Protein AF-A0A7X9IQW9-F1 (afdb_monomer)

Foldseek 3Di:
DVVVVVVVVVVVVPPPPPPPPDDPDPDPDDDPDDDDDPDPPPPPPPPPPPPPDDPVNVLVVLVVVLVVLVVVLVVLVVCCVVPVPPHDPVVNVVSVVVSVVSVVVNVVVVVVVVVVVVVVVVVD

Nearest PDB structures (foldseek):
  5mto-assembly1_A  TM=5.151E-01  e=2.594E+00  Homo sapiens
  8cok-assembly1_A  TM=5.343E-01  e=5.366E+00  Homo sapiens
  6w1s-assembly1_D  TM=4.742E-01  e=5.366E+00  Mus musculus

Solvent-accessible surface area (backbone atoms only — not comparable to full-atom values): 7722 Å² total; per-residue (Å²): 126,74,71,64,59,62,55,54,64,61,55,69,77,65,71,79,77,80,72,88,82,80,81,84,77,79,72,82,94,68,85,87,79,78,82,82,66,96,45,86,78,58,65,96,67,70,76,76,58,89,73,68,79,50,70,66,55,55,50,53,50,49,52,52,50,32,51,51,32,42,53,51,20,51,52,42,47,48,45,42,72,77,40,60,92,83,47,60,69,65,58,31,50,50,33,43,49,53,22,52,51,41,46,52,52,52,50,53,52,51,50,50,52,53,51,51,52,53,50,65,66,66,76,109

Radius of gyration: 33.04 Å; Cα contacts (8 Å, |Δi|>4): 34; chains: 1; bounding box: 71×55×78 Å

Mean predicted aligned error: 17.63 Å

Sequence (124 aa):
MQSFFNSISNVVSNVNVSRVTNLKTVTPTGYNVQMKSTSSKHFNYVEKSTDSPNFLNYLTNSINGTNNALVNAEFLQQQLIEDPDNTNIDEVTIAAKEAEIALNLTKSVINKLITGYKELINIR

Secondary structure (DSSP, 8-state):
-HHHHHHHHHHHTT-------------------PPPPSSTTSS------S----HHHHHHHHHHHHHHHHHHHHHHHHHHHH-TTSS-HHHHHHHHHHHHHHHHHHHHHHHHHHHHHHHHHHT-

Structure (mmCIF, N/CA/C/O backbone):
data_AF-A0A7X9IQW9-F1
#
_entry.id   AF-A0A7X9IQW9-F1
#
loop_
_atom_site.group_PDB
_atom_site.id
_atom_site.type_symbol
_atom_site.label_atom_id
_atom_site.label_alt_id
_atom_site.label_comp_id
_atom_site.label_asym_id
_atom_site.label_entity_id
_atom_site.label_seq_id
_atom_site.pdbx_PDB_ins_code
_atom_site.Cartn_x
_atom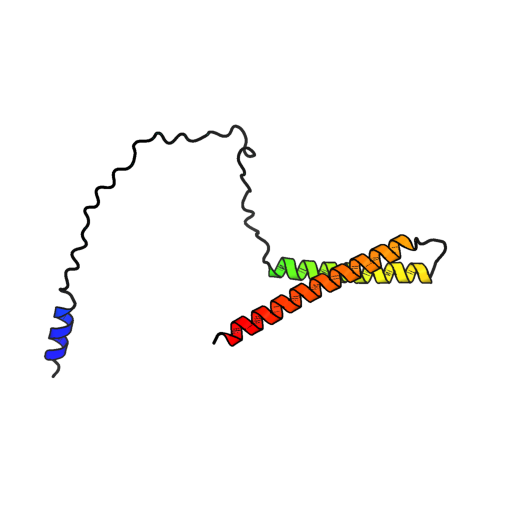_site.Cartn_y
_atom_site.Cartn_z
_atom_site.occupancy
_atom_site.B_iso_or_equiv
_atom_site.auth_seq_id
_atom_site.auth_comp_id
_atom_site.auth_asym_id
_atom_site.auth_atom_id
_atom_site.pdbx_PDB_model_num
ATOM 1 N N . MET A 1 1 ? -51.261 -4.382 55.312 1.00 54.69 1 MET A N 1
ATOM 2 C CA . MET A 1 1 ? -50.007 -3.972 54.638 1.00 54.69 1 MET A CA 1
ATOM 3 C C . MET A 1 1 ? -50.157 -3.616 53.153 1.00 54.69 1 MET A C 1
ATOM 5 O O . MET A 1 1 ? -49.254 -2.982 52.640 1.00 54.69 1 MET A O 1
ATOM 9 N N . GLN A 1 2 ? -51.269 -3.922 52.467 1.00 51.75 2 GLN A N 1
ATOM 10 C CA . GLN A 1 2 ? -51.480 -3.521 51.057 1.00 51.75 2 GLN A CA 1
ATOM 11 C C . GLN A 1 2 ? -51.991 -2.076 50.861 1.00 51.75 2 GLN A C 1
ATOM 13 O O . GLN A 1 2 ? -51.863 -1.508 49.785 1.00 51.75 2 GLN A O 1
ATOM 18 N N . SER A 1 3 ? -52.540 -1.438 51.898 1.00 47.16 3 SER A N 1
ATOM 19 C CA . SER A 1 3 ? -53.066 -0.065 51.825 1.00 47.16 3 SER A CA 1
ATOM 20 C C . SER A 1 3 ? -51.990 1.028 51.902 1.00 47.16 3 SER A C 1
ATOM 22 O O . SER A 1 3 ? -52.212 2.132 51.415 1.00 47.16 3 SER A O 1
ATOM 24 N N . PHE A 1 4 ? -50.816 0.728 52.471 1.00 54.25 4 PHE A N 1
ATOM 25 C CA . PHE A 1 4 ? -49.708 1.687 52.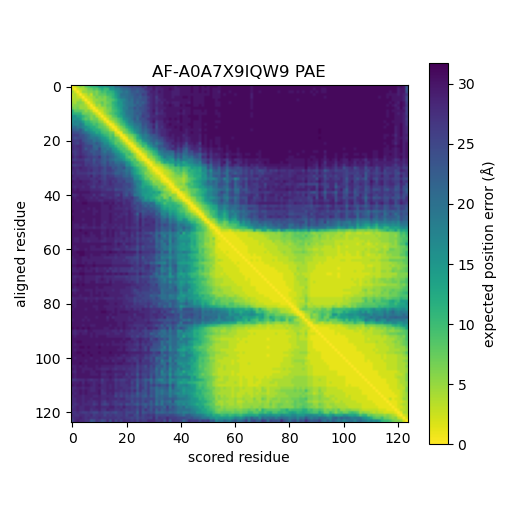573 1.00 54.25 4 PHE A CA 1
ATOM 26 C C . PHE A 1 4 ? -49.002 1.908 51.226 1.00 54.25 4 PHE A C 1
ATOM 28 O O . PHE A 1 4 ? -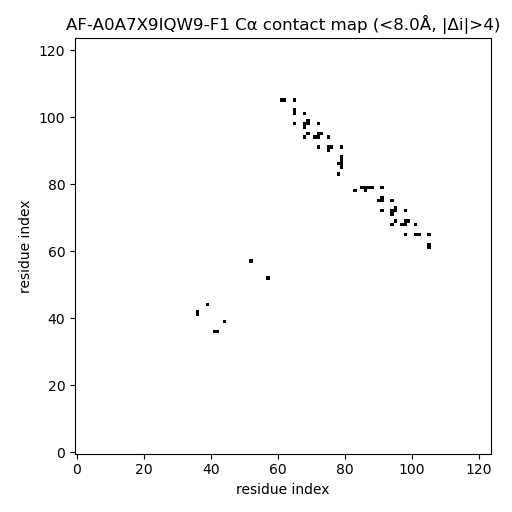48.635 3.036 50.911 1.00 54.25 4 PHE A O 1
ATOM 35 N N . PHE A 1 5 ? -48.883 0.872 50.389 1.00 53.56 5 PHE A N 1
ATOM 36 C CA . PHE A 1 5 ? -48.250 0.987 49.068 1.00 53.56 5 PHE A CA 1
ATOM 37 C C . PHE A 1 5 ? -49.068 1.844 48.087 1.00 53.56 5 PHE A C 1
ATOM 39 O O . PHE A 1 5 ? -48.496 2.644 47.346 1.00 53.56 5 PHE A O 1
ATOM 46 N N . ASN A 1 6 ? -50.402 1.785 48.155 1.00 54.06 6 ASN A N 1
ATOM 47 C CA . ASN A 1 6 ? -51.274 2.610 47.308 1.00 54.06 6 ASN A CA 1
ATOM 48 C C . ASN A 1 6 ? -51.246 4.104 47.676 1.00 54.06 6 ASN A C 1
ATOM 50 O O . ASN A 1 6 ? -51.545 4.949 46.836 1.00 54.06 6 ASN A O 1
ATOM 54 N N . SER A 1 7 ? -50.851 4.453 48.906 1.00 52.69 7 SER A N 1
ATOM 55 C CA . SER A 1 7 ? -50.686 5.854 49.311 1.00 52.69 7 SER A CA 1
ATOM 56 C C . SER A 1 7 ? -49.434 6.489 48.708 1.00 52.69 7 SER A C 1
ATOM 58 O O . SER A 1 7 ? -49.442 7.683 48.430 1.00 52.69 7 SER A O 1
ATOM 60 N N . ILE A 1 8 ? -48.362 5.720 48.497 1.00 53.31 8 ILE A N 1
ATOM 61 C CA . ILE A 1 8 ? -47.080 6.254 48.011 1.00 53.31 8 ILE A CA 1
ATOM 62 C C . ILE A 1 8 ? -47.134 6.489 46.494 1.00 53.31 8 ILE A C 1
ATOM 64 O O . ILE A 1 8 ? -46.614 7.494 46.015 1.00 53.31 8 ILE A O 1
ATOM 68 N N . SER A 1 9 ? -47.854 5.643 45.745 1.00 52.12 9 SER A N 1
ATOM 69 C CA . SER A 1 9 ? -48.072 5.847 44.302 1.00 52.12 9 SER A CA 1
ATOM 70 C C . SER A 1 9 ? -48.805 7.160 43.989 1.00 52.12 9 SER A C 1
ATOM 72 O O . SER A 1 9 ? -48.532 7.775 42.963 1.00 52.12 9 SER A O 1
ATOM 74 N N . ASN A 1 10 ? -49.695 7.615 44.877 1.00 52.03 10 ASN A N 1
ATOM 75 C CA . ASN A 1 10 ? -50.454 8.859 44.697 1.00 52.03 10 ASN A CA 1
ATOM 76 C C . ASN A 1 10 ? -49.680 10.124 45.114 1.00 52.03 10 ASN A C 1
ATOM 78 O O . ASN A 1 10 ? -50.077 11.233 44.761 1.00 52.03 10 ASN A O 1
ATOM 82 N N . VAL A 1 11 ? -48.579 9.987 45.862 1.00 56.81 11 VAL A N 1
ATOM 83 C CA . VAL A 1 11 ? -47.737 11.128 46.268 1.00 56.81 11 VAL A CA 1
ATOM 84 C C . VAL A 1 11 ? -46.737 11.495 45.166 1.00 56.81 11 VAL A C 1
ATOM 86 O O . VAL A 1 11 ? -46.443 12.673 44.973 1.00 56.81 11 VAL A O 1
ATOM 89 N N . VAL A 1 12 ? -46.273 10.522 44.375 1.00 56.50 12 VAL A N 1
ATOM 90 C CA . VAL A 1 12 ? -45.308 10.763 43.285 1.00 56.50 12 VAL A CA 1
ATOM 91 C C . VAL A 1 12 ? -45.945 11.480 42.083 1.00 56.50 12 VAL A C 1
ATOM 93 O O . VAL A 1 12 ? -45.261 12.221 41.382 1.00 56.50 12 VAL A O 1
ATOM 96 N N . SER A 1 13 ? -47.261 11.360 41.876 1.00 49.97 13 SER A N 1
ATOM 97 C CA . SER A 1 13 ? -47.983 12.053 40.795 1.00 49.97 13 SER A CA 1
ATOM 98 C C . SER A 1 13 ? -48.248 13.546 41.047 1.00 49.97 13 SER A C 1
ATOM 100 O O . SER A 1 13 ? -48.679 14.235 40.128 1.00 49.97 13 SER A O 1
ATOM 102 N N . ASN A 1 14 ? -47.983 14.063 42.255 1.00 48.88 14 ASN A N 1
ATOM 103 C CA . ASN A 1 14 ? -48.315 15.442 42.651 1.00 48.88 14 ASN A CA 1
ATOM 104 C C . ASN A 1 14 ? -47.106 16.382 42.800 1.00 48.88 14 ASN A C 1
ATOM 106 O O . ASN A 1 14 ? -47.263 17.519 43.254 1.00 48.88 14 ASN A O 1
ATOM 110 N N . VAL A 1 15 ? -45.904 15.970 42.385 1.00 51.91 15 VAL A N 1
ATOM 111 C CA . VAL A 1 15 ? -44.771 16.902 42.279 1.00 51.91 15 VAL A CA 1
ATOM 112 C C . VAL A 1 15 ? -44.936 17.730 41.003 1.00 51.91 15 VAL A C 1
ATOM 114 O O . VAL A 1 15 ? -44.421 17.399 39.937 1.00 51.91 15 VAL A O 1
ATOM 117 N N . ASN A 1 16 ? -45.687 18.826 41.123 1.00 50.16 16 ASN A N 1
ATOM 118 C CA . ASN A 1 16 ? -45.743 19.904 40.142 1.00 50.16 16 ASN A CA 1
ATOM 119 C C . ASN A 1 16 ? -44.342 20.506 39.965 1.00 50.16 16 ASN A C 1
ATOM 121 O O . ASN A 1 16 ? -43.927 21.392 40.713 1.00 50.16 16 ASN A O 1
ATOM 125 N N . VAL A 1 17 ? -43.604 20.041 38.958 1.00 55.78 17 VAL A N 1
ATOM 126 C CA . VAL A 1 17 ? -42.395 20.721 38.491 1.00 55.78 17 VAL A CA 1
ATOM 127 C C . VAL A 1 17 ? -42.843 21.932 37.676 1.00 55.78 17 VAL A C 1
ATOM 129 O O . VAL A 1 17 ? -42.965 21.871 36.452 1.00 55.78 17 VAL A O 1
ATOM 132 N N . SER A 1 18 ? -43.128 23.038 38.362 1.00 46.06 18 SER A N 1
ATOM 133 C CA . SER A 1 18 ? -43.365 24.342 37.743 1.00 46.06 18 SER A CA 1
ATOM 134 C C . SER A 1 18 ? -42.113 24.772 36.971 1.00 46.06 18 SER A C 1
ATOM 136 O O . SER A 1 18 ? -41.210 25.404 37.518 1.00 46.06 18 SER A O 1
ATOM 138 N N . ARG A 1 19 ? -42.026 24.399 35.687 1.00 51.72 19 ARG A N 1
ATOM 139 C CA . ARG A 1 19 ? -40.996 24.888 34.762 1.00 51.72 19 ARG A CA 1
ATOM 140 C C . ARG A 1 19 ? -41.183 26.393 34.596 1.00 51.72 19 ARG A C 1
ATOM 142 O O . ARG A 1 19 ? -42.144 26.842 33.974 1.00 51.72 19 ARG A O 1
ATOM 149 N N . VAL A 1 20 ? -40.229 27.157 35.124 1.00 55.59 20 VAL A N 1
ATOM 150 C CA . VAL A 1 20 ? -40.021 28.575 34.813 1.00 55.59 20 VAL A CA 1
ATOM 151 C C . VAL A 1 20 ? -39.915 28.712 33.293 1.00 55.59 20 VAL A C 1
ATOM 153 O O . VAL A 1 20 ? -38.906 28.358 32.691 1.00 55.59 20 VAL A O 1
ATOM 156 N N . THR A 1 21 ? -40.985 29.175 32.655 1.00 54.25 21 THR A N 1
ATOM 157 C CA . THR A 1 21 ? -41.062 29.388 31.205 1.00 54.25 21 THR A CA 1
ATOM 158 C C . THR A 1 21 ? -41.411 30.840 30.945 1.00 54.25 21 THR A C 1
ATOM 160 O O . THR A 1 21 ? -42.507 31.149 30.517 1.00 54.25 21 THR A O 1
ATOM 163 N N . ASN A 1 22 ? -40.482 31.752 31.232 1.00 49.78 22 ASN A N 1
ATOM 164 C CA . ASN A 1 22 ? -40.565 33.128 30.736 1.00 49.78 22 ASN A CA 1
ATOM 165 C C . ASN A 1 22 ? -39.162 33.699 30.504 1.00 49.78 22 ASN A C 1
ATOM 167 O O . ASN A 1 22 ? -38.736 34.655 31.144 1.00 49.78 22 ASN A O 1
ATOM 171 N N . LEU A 1 23 ? -38.430 33.100 29.563 1.00 51.94 23 LEU A N 1
ATOM 172 C CA . LEU A 1 23 ? -37.320 33.776 28.899 1.00 51.94 23 LEU A CA 1
ATOM 173 C C . LEU A 1 23 ? -37.903 34.453 27.659 1.00 51.94 23 LEU A C 1
ATOM 175 O O . LEU A 1 23 ? -38.208 33.791 26.669 1.00 51.94 23 LEU A O 1
ATOM 179 N N . LYS A 1 24 ? -38.104 35.772 27.720 1.00 56.41 24 LYS A N 1
ATOM 180 C CA . LYS A 1 24 ? -38.478 36.565 26.547 1.00 56.41 24 LYS A CA 1
ATOM 181 C C . LYS A 1 24 ? -37.270 36.608 25.607 1.00 56.41 24 LYS A C 1
ATOM 183 O O . LYS A 1 24 ? -36.382 37.440 25.767 1.00 56.41 24 LYS A O 1
ATOM 188 N N . THR A 1 25 ? -37.209 35.686 24.653 1.00 63.12 25 THR A N 1
ATOM 189 C CA . THR A 1 25 ? -36.198 35.683 23.592 1.00 63.12 25 THR A CA 1
ATOM 190 C C . THR A 1 25 ? -36.457 36.853 22.650 1.00 63.12 25 THR A C 1
ATOM 192 O O . THR A 1 25 ? -37.363 36.805 21.821 1.00 63.12 25 THR A O 1
ATOM 195 N N . VAL A 1 26 ? -35.673 37.923 22.785 1.00 64.19 26 VAL A N 1
ATOM 196 C CA . VAL A 1 26 ? -35.586 38.975 21.768 1.00 64.19 26 VAL A CA 1
ATOM 197 C C . VAL A 1 26 ? -34.790 38.397 20.605 1.00 64.19 26 VAL A C 1
ATOM 199 O O . VAL A 1 26 ? -33.567 38.305 20.662 1.00 64.19 26 VAL A O 1
ATOM 202 N N . THR A 1 27 ? -35.481 37.950 19.561 1.00 64.88 27 THR A N 1
ATOM 203 C CA . THR A 1 27 ? -34.831 37.606 18.297 1.00 64.88 27 THR A CA 1
ATOM 204 C C . THR A 1 27 ? -34.430 38.907 17.601 1.00 64.88 27 THR A C 1
ATOM 206 O O . THR A 1 27 ? -35.310 39.746 17.385 1.00 64.88 27 THR A O 1
ATOM 209 N N . PRO A 1 28 ? -33.149 39.118 17.254 1.00 64.44 28 PRO A N 1
ATOM 210 C CA . PRO A 1 28 ? -32.756 40.291 16.486 1.00 64.44 28 PRO A CA 1
ATOM 211 C C . PRO A 1 28 ? -33.532 40.314 15.165 1.00 64.44 28 PRO A C 1
ATOM 213 O O . PRO A 1 28 ? -33.538 39.338 14.415 1.00 64.44 28 PRO A O 1
ATOM 216 N N . THR A 1 29 ? -34.216 41.424 14.889 1.00 67.94 29 THR A N 1
ATOM 217 C CA . THR A 1 29 ? -34.903 41.649 13.615 1.00 67.94 29 THR A CA 1
ATOM 218 C C . THR A 1 29 ? -33.853 41.949 12.549 1.00 67.94 29 THR A C 1
ATOM 220 O O . THR A 1 29 ? -33.427 43.092 12.390 1.00 67.94 29 THR A O 1
ATOM 223 N N . GLY A 1 30 ? -33.395 40.910 11.856 1.00 74.88 30 GLY A N 1
ATOM 224 C CA . GLY A 1 30 ? -32.534 41.009 10.680 1.00 74.88 30 GLY A CA 1
ATOM 225 C C . GLY A 1 30 ? -33.261 40.518 9.430 1.00 74.88 30 GLY A C 1
ATOM 226 O O . GLY A 1 30 ? -34.144 39.664 9.509 1.00 74.88 30 GLY A O 1
ATOM 227 N N . TYR A 1 31 ? -32.888 41.045 8.264 1.00 78.88 31 TYR A N 1
ATOM 228 C CA . TYR A 1 31 ? -33.358 40.510 6.989 1.00 78.88 31 TYR A CA 1
ATOM 229 C C . TYR A 1 31 ? -32.543 39.266 6.627 1.00 78.88 31 TYR A C 1
ATOM 231 O O . TYR A 1 31 ? -31.332 39.347 6.424 1.00 78.88 31 TYR A O 1
ATOM 239 N N . ASN A 1 32 ? -33.209 38.116 6.508 1.00 70.31 32 ASN A N 1
ATOM 240 C CA . ASN A 1 32 ? -32.602 36.916 5.939 1.00 70.31 32 ASN A CA 1
ATOM 241 C C . ASN A 1 32 ? -32.485 37.088 4.420 1.00 70.31 32 ASN A C 1
ATOM 243 O O . ASN A 1 32 ? -33.440 36.842 3.683 1.00 70.31 32 ASN A O 1
ATOM 247 N N . VAL A 1 33 ? -31.318 37.526 3.946 1.00 72.56 33 VAL A N 1
ATOM 248 C CA . VAL A 1 33 ? -31.027 37.591 2.510 1.00 72.56 33 VAL A CA 1
ATOM 249 C C . VAL A 1 33 ? -30.597 36.204 2.041 1.00 72.56 33 VAL A C 1
ATOM 251 O O . VAL A 1 33 ? -29.490 35.752 2.322 1.00 72.56 33 VAL A O 1
ATOM 254 N N . GLN A 1 34 ? -31.481 35.515 1.323 1.00 70.88 34 GLN A N 1
ATOM 255 C CA . GLN A 1 34 ? -31.133 34.269 0.646 1.00 70.88 34 GLN A CA 1
ATOM 256 C C . GLN A 1 34 ? -30.417 34.604 -0.665 1.00 70.88 34 GLN A C 1
ATOM 258 O O . GLN A 1 34 ? -30.971 35.285 -1.530 1.00 70.88 34 GLN A O 1
ATOM 263 N N . MET A 1 35 ? -29.177 34.142 -0.822 1.00 71.50 35 MET A N 1
ATOM 264 C CA . MET A 1 35 ? -28.441 34.310 -2.073 1.00 71.50 35 MET A CA 1
ATOM 265 C C . MET A 1 35 ? -29.023 33.364 -3.129 1.00 71.50 35 MET A C 1
ATOM 267 O O . MET A 1 35 ? -29.010 32.147 -2.950 1.00 71.50 35 MET A O 1
ATOM 271 N N . LYS A 1 36 ? -29.532 33.908 -4.240 1.00 70.38 36 LYS A N 1
ATOM 272 C CA . LYS A 1 36 ? -29.899 33.100 -5.411 1.00 70.38 36 LYS A CA 1
ATOM 273 C C . LYS A 1 36 ? -28.630 32.776 -6.192 1.00 70.38 36 LYS A C 1
ATOM 275 O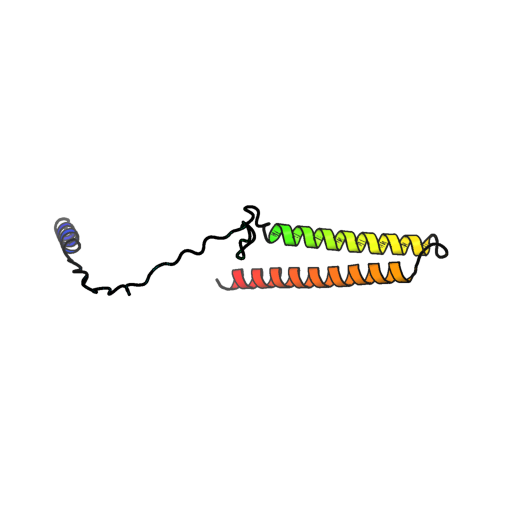 O . LYS A 1 36 ? -27.942 33.685 -6.647 1.00 70.38 36 LYS A O 1
ATOM 280 N N . SER A 1 37 ? -28.320 31.493 -6.333 1.00 71.19 37 SER A N 1
ATOM 281 C CA . SER A 1 37 ? -27.210 31.055 -7.174 1.00 71.19 37 SER A CA 1
ATOM 282 C C . SER A 1 37 ? -27.633 31.013 -8.644 1.00 71.19 37 SER A C 1
ATOM 284 O O . SER A 1 37 ? -28.675 30.449 -8.969 1.00 71.19 37 SER A O 1
ATOM 286 N N . THR A 1 38 ? -26.816 31.578 -9.535 1.00 74.31 38 THR A N 1
ATOM 287 C CA . THR A 1 38 ? -27.032 31.537 -10.994 1.00 74.31 38 THR A CA 1
ATOM 288 C C . THR A 1 38 ? -26.695 30.164 -11.596 1.00 74.31 38 THR A C 1
ATOM 290 O O . THR A 1 38 ? -27.104 29.865 -12.712 1.00 74.31 38 THR A O 1
ATOM 293 N N . SER A 1 39 ? -25.948 29.314 -10.880 1.00 72.81 39 SER A N 1
ATOM 294 C CA . SER A 1 39 ? -25.513 27.993 -11.354 1.00 72.81 39 SER A CA 1
ATOM 295 C C . SER A 1 39 ? -25.420 26.986 -10.207 1.00 72.81 39 SER A C 1
ATOM 297 O O . SER A 1 39 ? -25.043 27.338 -9.090 1.00 72.81 39 SER A O 1
ATOM 299 N N . SER A 1 40 ? -25.710 25.711 -10.473 1.00 67.81 40 SER A N 1
ATOM 300 C CA . SER A 1 40 ? -25.653 24.626 -9.478 1.00 67.81 40 SER A CA 1
ATOM 301 C C . SER A 1 40 ? -24.249 24.345 -8.924 1.00 67.81 40 SER A C 1
ATOM 303 O O . SER A 1 40 ? -24.123 23.655 -7.920 1.00 67.81 40 SER A O 1
ATOM 305 N N . LYS A 1 41 ? -23.198 24.893 -9.549 1.00 72.44 41 LYS A N 1
ATOM 306 C CA . LYS A 1 41 ? -21.797 24.793 -9.094 1.00 72.44 41 LYS A CA 1
ATOM 307 C C . LYS A 1 41 ? -21.325 26.003 -8.280 1.00 72.44 41 LYS A C 1
ATOM 309 O O . LYS A 1 41 ? -20.165 26.060 -7.884 1.00 72.44 41 LYS A O 1
ATOM 314 N N . HIS A 1 42 ? -22.181 27.006 -8.097 1.00 74.75 42 HIS A N 1
ATOM 315 C CA . HIS A 1 42 ? -21.880 28.148 -7.241 1.00 74.75 42 HIS A CA 1
ATOM 316 C C . HIS A 1 42 ? -22.269 27.821 -5.800 1.00 74.75 42 HIS A C 1
ATOM 318 O O . HIS A 1 42 ? -23.355 27.301 -5.550 1.00 74.75 42 HIS A O 1
ATOM 324 N N . PHE A 1 43 ? -21.372 28.175 -4.877 1.00 67.94 43 PHE A N 1
ATOM 325 C CA . PHE A 1 43 ? -21.268 27.626 -3.523 1.00 67.94 43 PHE A CA 1
ATOM 326 C C . PHE A 1 43 ? -20.864 26.157 -3.534 1.00 67.94 43 PHE A C 1
ATOM 328 O O . PHE A 1 43 ? -21.192 25.420 -4.453 1.00 67.94 43 PHE A O 1
ATOM 335 N N . ASN A 1 44 ? -20.094 25.769 -2.519 1.00 62.47 44 ASN A N 1
ATOM 336 C CA . ASN A 1 44 ? -19.465 24.464 -2.333 1.00 62.47 44 ASN A CA 1
ATOM 337 C C . ASN A 1 44 ? -20.509 23.347 -2.110 1.00 62.47 44 ASN A C 1
ATOM 339 O O . ASN A 1 44 ? -20.529 22.688 -1.071 1.00 62.47 44 ASN A O 1
ATOM 343 N N . TYR A 1 45 ? -21.422 23.185 -3.064 1.00 62.53 45 TYR A N 1
ATOM 344 C CA . TYR A 1 45 ? -22.387 22.113 -3.154 1.00 62.53 45 TYR A CA 1
ATOM 345 C C . TYR A 1 45 ? -21.625 20.877 -3.609 1.00 62.53 45 TYR A C 1
ATOM 347 O 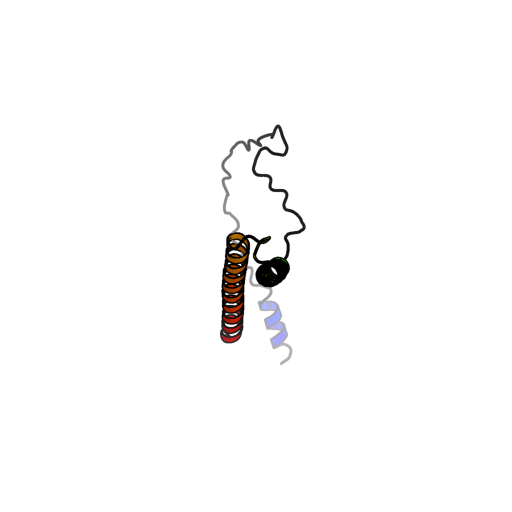O . TYR A 1 45 ? -21.527 20.551 -4.789 1.00 62.53 45 TYR A O 1
ATOM 355 N N . VAL A 1 46 ? -21.009 20.223 -2.632 1.00 65.88 46 VAL A N 1
ATOM 356 C CA . VAL A 1 46 ? -20.657 18.821 -2.764 1.00 65.88 46 VAL A CA 1
ATOM 357 C C . VAL A 1 46 ? -21.986 18.089 -2.659 1.00 65.88 46 VAL A C 1
ATOM 359 O O . VAL A 1 46 ? -22.576 18.036 -1.577 1.00 65.88 46 VAL A O 1
ATOM 362 N N . GLU A 1 47 ? -22.497 17.581 -3.782 1.00 63.75 47 GLU A N 1
ATOM 363 C CA . GLU A 1 47 ? -23.524 16.545 -3.735 1.00 63.75 47 GLU A CA 1
ATOM 364 C C . GLU A 1 47 ? -22.999 15.469 -2.791 1.00 63.75 47 GLU A C 1
ATOM 366 O O . GLU A 1 47 ? -21.967 14.848 -3.050 1.00 63.75 47 GLU A O 1
ATOM 371 N N . LYS A 1 48 ? -23.650 15.310 -1.637 1.00 57.72 48 LYS A N 1
ATOM 372 C CA . LYS A 1 48 ? -23.344 14.210 -0.735 1.00 57.72 48 LYS A CA 1
ATOM 373 C C . LYS A 1 48 ? -23.695 12.949 -1.512 1.00 57.72 48 LYS A C 1
ATOM 375 O O . LYS A 1 48 ? -24.871 12.594 -1.570 1.00 57.72 48 LYS A O 1
ATOM 380 N N . SER A 1 49 ? -22.701 12.315 -2.135 1.00 61.31 49 SER A N 1
ATOM 381 C CA . SER A 1 49 ? -22.894 11.009 -2.746 1.00 61.31 49 SER A CA 1
ATOM 382 C C . SER A 1 49 ? -23.484 10.112 -1.662 1.00 61.31 49 SER A C 1
ATOM 384 O O . SER A 1 49 ? -22.939 9.973 -0.565 1.00 61.31 49 SER A O 1
ATOM 386 N N . THR A 1 50 ? -24.674 9.580 -1.921 1.00 60.31 50 THR A N 1
ATOM 387 C CA . THR A 1 50 ? -25.343 8.637 -1.018 1.00 60.31 50 THR A CA 1
ATOM 388 C C . THR A 1 50 ? -24.516 7.369 -0.827 1.00 60.31 50 THR A C 1
ATOM 390 O O . THR A 1 50 ? -24.638 6.712 0.203 1.00 60.31 50 THR A O 1
ATOM 393 N N . ASP A 1 51 ? -23.592 7.108 -1.751 1.00 63.84 51 ASP A N 1
ATOM 394 C CA . ASP A 1 51 ? -22.494 6.169 -1.599 1.00 63.84 51 ASP A CA 1
ATOM 395 C C . ASP A 1 51 ? -21.292 6.880 -0.977 1.00 63.84 51 ASP A C 1
ATOM 397 O O . ASP A 1 51 ? -20.412 7.396 -1.668 1.00 63.84 51 ASP A O 1
ATOM 401 N N . SER A 1 52 ? -21.262 6.937 0.353 1.00 67.12 52 SER A N 1
ATOM 402 C CA . SER A 1 52 ? -20.005 7.142 1.068 1.00 67.12 52 SER A CA 1
ATOM 403 C C . SER A 1 52 ? -19.393 5.751 1.255 1.00 67.12 52 SER A C 1
ATOM 405 O O . SER A 1 52 ? -19.877 5.002 2.109 1.00 67.12 52 SER A O 1
ATOM 407 N N . PRO A 1 53 ? -18.422 5.325 0.424 1.00 71.19 53 PRO A N 1
ATOM 408 C CA . PRO A 1 53 ? -17.794 4.017 0.568 1.00 71.19 53 PRO A CA 1
ATOM 409 C C . PRO A 1 53 ? -17.329 3.794 2.008 1.00 71.19 53 PRO A C 1
ATOM 411 O O . PRO A 1 53 ? -16.661 4.634 2.613 1.00 71.19 53 PRO A O 1
ATOM 414 N N . ASN A 1 54 ? -17.728 2.647 2.563 1.00 86.38 54 ASN A N 1
ATOM 415 C CA . ASN A 1 54 ? -17.350 2.227 3.905 1.00 86.38 54 ASN A CA 1
ATOM 416 C C . ASN A 1 54 ? -15.816 2.248 4.027 1.00 86.38 54 ASN A C 1
ATOM 418 O O . ASN A 1 54 ? -15.119 1.830 3.101 1.00 86.38 54 ASN A O 1
ATOM 422 N N . PHE A 1 55 ? -15.287 2.692 5.170 1.00 83.75 55 PHE A N 1
ATOM 423 C CA . PHE A 1 55 ? -13.857 2.597 5.480 1.00 83.75 55 PHE A CA 1
ATOM 424 C C . PHE A 1 55 ? -13.308 1.190 5.206 1.00 83.75 55 PHE A C 1
ATOM 426 O O . PHE A 1 55 ? -12.221 1.053 4.652 1.00 83.75 55 PHE A O 1
ATOM 433 N N . LEU A 1 56 ? -14.089 0.148 5.515 1.00 86.06 56 LEU A N 1
ATOM 434 C CA . LEU A 1 56 ? -13.716 -1.231 5.211 1.00 86.06 56 LEU A CA 1
ATOM 435 C C . LEU A 1 56 ? -13.497 -1.450 3.708 1.00 86.06 56 LEU A C 1
ATOM 437 O O . LEU A 1 56 ? -12.513 -2.072 3.331 1.00 86.06 56 LEU A O 1
ATOM 441 N N . ASN A 1 57 ? -14.348 -0.882 2.851 1.00 88.25 57 ASN A N 1
ATOM 442 C CA . ASN A 1 57 ? -14.200 -0.992 1.399 1.00 88.25 57 ASN A CA 1
ATOM 443 C C . ASN A 1 57 ? -12.924 -0.286 0.924 1.00 88.25 57 ASN A C 1
ATOM 445 O O . ASN A 1 57 ? -12.191 -0.836 0.110 1.00 88.25 57 ASN A O 1
ATOM 449 N N . TYR A 1 58 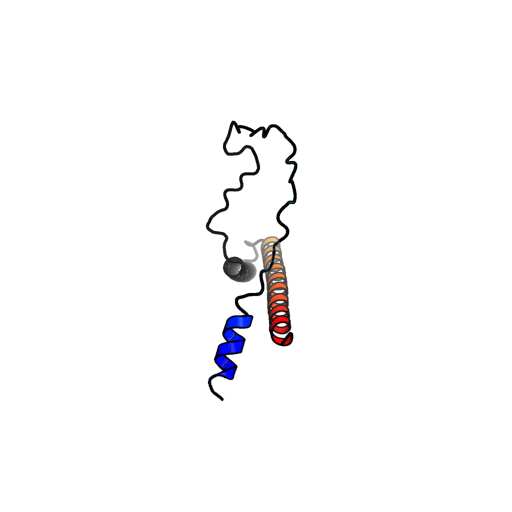? -12.614 0.898 1.463 1.00 87.25 58 TYR A N 1
ATOM 450 C CA . TYR A 1 58 ? -11.353 1.587 1.166 1.00 87.25 58 TYR A CA 1
ATOM 451 C C . TYR A 1 58 ? -10.128 0.793 1.611 1.00 87.25 58 TYR A C 1
ATOM 453 O O . TYR A 1 58 ? -9.140 0.729 0.879 1.00 87.25 58 TYR A O 1
ATOM 461 N N . LEU A 1 59 ? -10.195 0.172 2.789 1.00 88.50 59 LEU A N 1
ATOM 462 C CA . LEU A 1 59 ? -9.120 -0.662 3.308 1.00 88.50 59 LEU A CA 1
ATOM 463 C C . LEU A 1 59 ? -8.927 -1.908 2.438 1.00 88.50 59 LEU A C 1
ATOM 465 O O . LEU A 1 59 ? -7.808 -2.185 2.018 1.00 88.50 59 LEU A O 1
ATOM 469 N N . THR A 1 60 ? -10.007 -2.619 2.112 1.00 90.50 60 THR A N 1
ATOM 470 C CA . THR A 1 60 ? -9.973 -3.785 1.221 1.00 90.50 60 THR A CA 1
ATOM 471 C C . THR A 1 60 ? -9.420 -3.415 -0.153 1.00 90.50 60 THR A C 1
ATOM 473 O O . THR A 1 60 ? -8.532 -4.097 -0.657 1.00 90.50 60 THR A O 1
ATOM 476 N N . ASN A 1 61 ? -9.866 -2.298 -0.730 1.00 90.19 61 ASN A N 1
ATOM 477 C CA . ASN A 1 61 ? -9.353 -1.813 -2.010 1.00 90.19 61 ASN A CA 1
ATOM 478 C C . ASN A 1 61 ? -7.862 -1.455 -1.933 1.00 90.19 61 ASN A C 1
ATOM 480 O O . ASN A 1 61 ? -7.116 -1.784 -2.849 1.00 90.19 61 ASN A O 1
ATOM 484 N N . SER A 1 62 ? -7.409 -0.840 -0.838 1.00 88.31 62 SER A N 1
ATOM 485 C CA . SER A 1 62 ? -5.989 -0.510 -0.626 1.00 88.31 62 SER A CA 1
ATOM 486 C C . SER A 1 62 ? -5.111 -1.757 -0.473 1.00 88.31 62 SER A C 1
ATOM 488 O O . SER A 1 62 ? -4.008 -1.810 -1.019 1.00 88.31 62 SER A O 1
ATOM 490 N N . ILE A 1 63 ? -5.604 -2.786 0.226 1.00 93.31 63 ILE A N 1
ATOM 491 C CA . ILE A 1 63 ? -4.918 -4.082 0.351 1.00 93.31 63 ILE A CA 1
ATOM 492 C C . ILE A 1 63 ? -4.806 -4.752 -1.022 1.00 93.31 63 ILE A C 1
ATOM 494 O O . ILE A 1 63 ? -3.718 -5.180 -1.404 1.00 93.31 63 ILE A O 1
ATOM 498 N N . ASN A 1 64 ? -5.896 -4.777 -1.794 1.00 94.19 64 ASN A N 1
ATOM 499 C CA . ASN A 1 64 ? -5.885 -5.299 -3.162 1.00 94.19 64 ASN A CA 1
ATOM 500 C C . ASN A 1 64 ? -4.920 -4.506 -4.059 1.00 94.19 64 ASN A C 1
ATOM 502 O O . ASN A 1 64 ? -4.169 -5.099 -4.827 1.00 94.19 64 ASN A O 1
ATOM 506 N N . GLY A 1 65 ? -4.881 -3.178 -3.917 1.00 93.38 65 GLY A N 1
ATOM 507 C CA . GLY A 1 65 ? -3.926 -2.316 -4.615 1.00 93.38 65 GLY A CA 1
ATOM 508 C C . GLY A 1 65 ? -2.470 -2.636 -4.265 1.00 93.38 65 GLY A C 1
ATOM 509 O O . GLY A 1 65 ? -1.632 -2.716 -5.156 1.00 93.38 65 GLY A O 1
ATOM 510 N N . THR A 1 66 ? -2.179 -2.912 -2.991 1.00 93.94 66 THR A N 1
ATOM 511 C CA . THR A 1 66 ? -0.839 -3.332 -2.546 1.00 93.94 66 THR A CA 1
ATOM 512 C C . THR A 1 66 ? -0.455 -4.686 -3.143 1.00 93.94 66 THR A C 1
ATOM 514 O O . THR A 1 66 ? 0.671 -4.856 -3.598 1.00 93.94 66 THR A O 1
ATOM 517 N N . ASN A 1 67 ? -1.390 -5.641 -3.188 1.00 95.50 67 ASN A N 1
ATOM 518 C CA . ASN A 1 67 ? -1.160 -6.936 -3.827 1.00 95.50 67 ASN A CA 1
ATOM 519 C C . ASN A 1 67 ? -0.850 -6.786 -5.323 1.00 95.50 67 ASN A C 1
ATOM 521 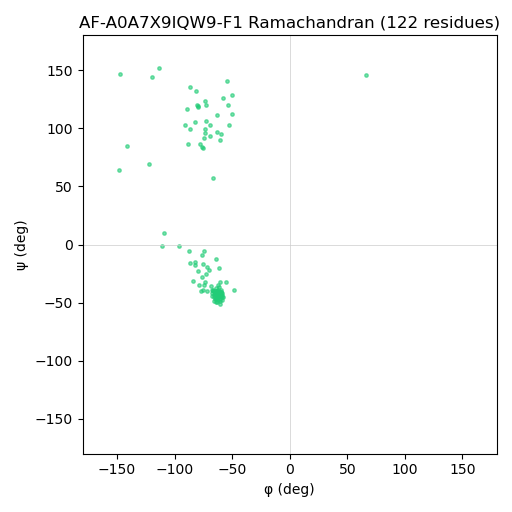O O . ASN A 1 67 ? 0.093 -7.389 -5.819 1.00 95.50 67 ASN A O 1
ATOM 525 N N . ASN A 1 68 ? -1.595 -5.936 -6.030 1.00 96.19 68 ASN A N 1
ATOM 526 C CA . ASN A 1 68 ? -1.336 -5.665 -7.443 1.00 96.19 68 ASN A CA 1
ATOM 527 C C . ASN A 1 68 ? 0.042 -5.024 -7.661 1.00 96.19 68 ASN A C 1
ATOM 529 O O . ASN A 1 68 ? 0.734 -5.394 -8.604 1.00 96.19 68 ASN A O 1
ATOM 533 N N . ALA A 1 69 ? 0.461 -4.106 -6.782 1.00 94.75 69 ALA A N 1
ATOM 534 C CA . ALA A 1 69 ? 1.795 -3.509 -6.843 1.00 94.75 69 ALA A CA 1
ATOM 535 C C . ALA A 1 69 ? 2.904 -4.559 -6.647 1.00 94.75 69 ALA A C 1
ATOM 537 O O . ALA A 1 69 ? 3.887 -4.546 -7.383 1.00 94.75 69 ALA A O 1
ATOM 538 N N . LEU A 1 70 ? 2.722 -5.502 -5.712 1.00 95.31 70 LEU A N 1
ATOM 539 C CA . LEU A 1 70 ? 3.654 -6.617 -5.493 1.00 95.31 70 LEU A CA 1
ATOM 540 C C . LEU A 1 70 ? 3.746 -7.533 -6.719 1.00 95.31 70 LEU A C 1
ATOM 542 O O . LEU A 1 70 ? 4.845 -7.788 -7.199 1.00 95.31 70 LEU A O 1
ATOM 546 N N . VAL A 1 71 ? 2.604 -7.958 -7.267 1.00 96.88 71 VAL A N 1
ATOM 547 C CA . VAL A 1 71 ? 2.562 -8.808 -8.469 1.00 96.88 71 VAL A CA 1
ATOM 548 C C . VAL A 1 71 ? 3.219 -8.112 -9.660 1.00 96.88 71 VAL A C 1
ATOM 550 O O . VAL A 1 71 ? 3.971 -8.737 -10.400 1.00 96.88 71 VAL A O 1
ATOM 553 N N . ASN A 1 72 ? 2.968 -6.814 -9.846 1.00 94.50 72 ASN A N 1
ATOM 554 C CA . ASN A 1 72 ? 3.591 -6.051 -10.925 1.00 94.50 72 ASN A CA 1
ATOM 555 C C . ASN A 1 72 ? 5.115 -5.950 -10.752 1.00 94.50 72 ASN A C 1
ATOM 557 O O . ASN A 1 72 ? 5.856 -6.129 -11.715 1.00 94.50 72 ASN A O 1
ATOM 561 N N . ALA A 1 73 ? 5.592 -5.703 -9.528 1.00 93.69 73 ALA A N 1
ATOM 562 C CA . ALA A 1 73 ? 7.021 -5.668 -9.233 1.00 93.69 73 ALA A CA 1
ATOM 563 C C . ALA A 1 73 ? 7.698 -7.022 -9.506 1.00 93.69 73 ALA A C 1
ATOM 565 O O . ALA A 1 73 ? 8.757 -7.056 -10.129 1.00 93.69 73 ALA A O 1
ATOM 566 N N . GLU A 1 74 ? 7.073 -8.130 -9.099 1.00 93.88 74 GLU A N 1
ATOM 567 C CA . GLU A 1 74 ? 7.559 -9.488 -9.375 1.00 93.88 74 GLU A CA 1
ATOM 568 C C . GLU A 1 74 ? 7.566 -9.795 -10.877 1.00 93.88 74 GLU A C 1
ATOM 570 O O . GLU A 1 74 ? 8.547 -10.321 -11.396 1.00 93.88 74 GLU A O 1
ATOM 575 N N . PHE A 1 75 ? 6.511 -9.410 -11.597 1.00 93.56 75 PHE A N 1
ATOM 576 C CA . PHE A 1 75 ? 6.402 -9.609 -13.041 1.00 93.56 75 PHE A CA 1
ATOM 577 C C . PHE A 1 75 ? 7.474 -8.841 -13.824 1.00 93.56 75 PHE A C 1
ATOM 579 O O . PHE A 1 75 ? 8.084 -9.386 -14.745 1.00 93.56 75 PHE A O 1
ATOM 586 N N . LEU A 1 76 ? 7.728 -7.582 -13.464 1.00 91.31 76 LEU A N 1
ATOM 587 C CA . LEU A 1 76 ? 8.789 -6.776 -14.072 1.00 91.31 76 LEU A CA 1
ATOM 588 C C . LEU A 1 76 ? 10.174 -7.325 -13.717 1.00 91.31 76 LEU A C 1
ATOM 590 O O . LEU A 1 76 ? 11.053 -7.394 -14.572 1.00 91.31 76 LEU A O 1
ATOM 594 N N . GLN A 1 77 ? 10.359 -7.783 -12.478 1.00 90.31 77 GLN A N 1
ATOM 595 C CA . GLN A 1 77 ? 11.598 -8.429 -12.059 1.00 90.31 77 GLN A CA 1
ATOM 596 C C . GLN A 1 77 ? 11.849 -9.742 -12.810 1.00 90.31 77 GLN A C 1
ATOM 598 O O . GLN A 1 77 ? 12.988 -10.025 -13.171 1.00 90.31 77 GLN A O 1
ATOM 603 N N . GLN A 1 78 ? 10.805 -10.524 -13.084 1.00 90.06 78 GLN A N 1
ATOM 604 C CA . GLN A 1 78 ? 10.916 -11.748 -13.868 1.00 90.06 78 GLN A CA 1
ATOM 605 C C . GLN A 1 78 ? 11.279 -11.454 -15.327 1.00 90.06 78 GLN A C 1
ATOM 607 O O . GLN A 1 78 ? 12.192 -12.081 -15.856 1.00 90.06 78 GLN A O 1
ATOM 612 N N . GLN A 1 79 ? 10.639 -10.463 -15.954 1.00 88.06 79 GLN A N 1
ATOM 613 C CA . GLN A 1 79 ? 10.992 -10.060 -17.319 1.00 88.06 79 GLN A CA 1
ATOM 614 C C . GLN A 1 79 ? 12.436 -9.565 -17.426 1.00 88.06 79 GLN A C 1
ATOM 616 O O . GLN A 1 79 ? 13.104 -9.883 -18.400 1.00 88.06 79 GLN A O 1
ATOM 621 N N . LEU A 1 80 ? 12.946 -8.857 -16.413 1.00 88.69 80 LEU A N 1
ATOM 622 C CA . LEU A 1 80 ? 14.352 -8.445 -16.369 1.00 88.69 80 LEU A CA 1
ATOM 623 C C . LEU A 1 80 ? 15.323 -9.633 -16.338 1.00 88.69 80 LEU A C 1
ATOM 625 O O . LEU A 1 80 ? 16.421 -9.552 -16.881 1.00 88.69 80 LEU A O 1
ATOM 629 N N . ILE A 1 81 ? 14.938 -10.727 -15.681 1.00 87.88 81 ILE A N 1
ATOM 630 C CA . ILE A 1 81 ? 15.745 -11.950 -15.620 1.00 87.88 81 ILE A CA 1
ATOM 631 C C . ILE A 1 81 ? 15.669 -12.721 -16.947 1.00 87.88 81 ILE A C 1
ATOM 633 O O . ILE A 1 81 ? 16.673 -13.290 -17.372 1.00 87.88 81 ILE A O 1
ATOM 637 N N . GLU A 1 82 ? 14.493 -12.767 -17.578 1.00 87.44 82 GLU A N 1
ATOM 638 C CA . GLU A 1 82 ? 14.252 -13.514 -18.821 1.00 87.44 82 GLU A CA 1
ATOM 639 C C . GLU A 1 82 ? 14.798 -12.803 -20.070 1.00 87.44 82 GLU A C 1
ATOM 641 O O . GLU A 1 82 ? 15.363 -13.464 -20.941 1.00 87.44 82 GLU A O 1
ATOM 646 N N . ASP A 1 83 ? 14.664 -11.477 -20.149 1.00 81.31 83 ASP A N 1
ATOM 647 C CA . ASP A 1 83 ? 15.118 -10.647 -21.269 1.00 81.31 83 ASP A CA 1
ATOM 648 C C . ASP A 1 83 ? 15.705 -9.305 -20.767 1.00 81.31 83 ASP A C 1
ATOM 650 O O . ASP A 1 83 ? 15.005 -8.283 -20.690 1.00 81.31 83 ASP A O 1
ATOM 654 N N . PRO A 1 84 ? 17.001 -9.289 -20.396 1.00 75.19 84 PRO A N 1
ATOM 655 C CA . PRO A 1 84 ? 17.649 -8.107 -19.831 1.00 75.19 84 PRO A CA 1
ATOM 656 C C . PRO A 1 84 ? 17.891 -6.981 -20.848 1.00 75.19 84 PRO A C 1
ATOM 658 O O . PRO A 1 84 ? 18.081 -5.839 -20.438 1.00 75.19 84 PRO A O 1
ATOM 661 N N . ASP A 1 85 ? 17.888 -7.268 -22.154 1.00 75.38 85 ASP A N 1
ATOM 662 C CA . ASP A 1 85 ? 18.183 -6.273 -23.197 1.00 75.38 85 ASP A CA 1
ATOM 663 C C . ASP A 1 85 ? 16.935 -5.479 -23.626 1.00 75.38 85 ASP A C 1
ATOM 665 O O . ASP A 1 85 ? 17.043 -4.419 -24.246 1.00 75.38 85 ASP A O 1
ATOM 669 N N . ASN A 1 86 ? 15.745 -5.978 -23.288 1.00 69.94 86 ASN A N 1
ATOM 670 C CA . ASN A 1 86 ? 14.457 -5.432 -23.720 1.00 69.94 86 ASN A CA 1
ATOM 671 C C . ASN A 1 86 ? 13.654 -4.790 -22.574 1.00 69.94 86 ASN A C 1
ATOM 673 O O . ASN A 1 86 ? 12.559 -4.270 -22.790 1.00 69.94 86 ASN A O 1
ATOM 677 N N . THR A 1 87 ? 14.181 -4.812 -21.347 1.00 71.69 87 THR A N 1
ATOM 678 C CA . THR A 1 87 ? 13.524 -4.262 -20.154 1.00 71.69 87 THR A CA 1
ATOM 679 C C . THR A 1 87 ? 14.339 -3.146 -19.510 1.00 71.69 87 THR A C 1
ATOM 681 O O . THR A 1 87 ? 15.567 -3.165 -19.481 1.00 71.69 87 THR A O 1
ATOM 684 N N . ASN A 1 88 ? 13.646 -2.136 -18.974 1.00 82.50 88 ASN A N 1
ATOM 685 C CA . ASN A 1 88 ? 14.290 -1.027 -18.282 1.00 82.50 88 ASN A CA 1
ATOM 686 C C . ASN A 1 88 ? 14.459 -1.342 -16.786 1.00 82.50 88 ASN A C 1
ATOM 688 O O . ASN A 1 88 ? 13.481 -1.456 -16.044 1.00 82.50 88 ASN A O 1
ATOM 692 N N . ILE A 1 89 ? 15.711 -1.414 -16.328 1.00 86.94 89 ILE A N 1
ATOM 693 C CA . ILE A 1 89 ? 16.064 -1.597 -14.912 1.00 86.94 89 ILE A CA 1
ATOM 694 C C . ILE A 1 89 ? 15.433 -0.538 -13.992 1.00 86.94 89 ILE A C 1
ATOM 696 O O . ILE A 1 89 ? 15.083 -0.843 -12.846 1.00 86.94 89 ILE A O 1
ATOM 700 N N . ASP A 1 90 ? 15.248 0.690 -14.484 1.00 91.81 90 ASP A N 1
ATOM 701 C CA . ASP A 1 90 ? 14.650 1.782 -13.720 1.00 91.81 90 ASP A CA 1
ATOM 702 C C . ASP A 1 90 ? 13.177 1.493 -13.418 1.00 91.81 90 ASP A C 1
ATOM 704 O O . ASP A 1 90 ? 12.725 1.723 -12.299 1.00 91.81 90 ASP A O 1
ATOM 708 N N . GLU A 1 91 ? 12.434 0.923 -14.370 1.00 90.88 91 GLU A N 1
ATOM 709 C CA . GLU A 1 91 ? 11.015 0.587 -14.195 1.00 90.88 91 GLU A CA 1
ATOM 710 C C . GLU A 1 91 ? 10.827 -0.534 -13.175 1.00 90.88 91 GLU A C 1
ATOM 712 O O . GLU A 1 91 ? 9.971 -0.435 -12.295 1.00 90.88 91 GLU A O 1
ATOM 717 N N . VAL A 1 92 ? 11.680 -1.560 -13.226 1.00 91.56 92 VAL A N 1
ATOM 718 C CA . VAL A 1 92 ? 11.698 -2.648 -12.236 1.00 91.56 92 VAL A CA 1
ATOM 719 C C . VAL A 1 92 ? 12.006 -2.094 -10.848 1.00 91.56 92 VAL A C 1
ATOM 721 O O . VAL A 1 92 ? 11.357 -2.453 -9.865 1.00 91.56 92 VAL A O 1
ATOM 724 N N . THR A 1 93 ? 12.973 -1.179 -10.759 1.00 93.50 93 THR A N 1
ATOM 725 C CA . THR A 1 93 ? 13.365 -0.548 -9.495 1.00 93.50 93 THR A CA 1
ATOM 726 C C . THR A 1 93 ? 12.243 0.324 -8.936 1.00 93.50 93 THR A C 1
ATOM 728 O O . THR A 1 93 ? 11.941 0.242 -7.744 1.00 93.50 93 THR A O 1
ATOM 731 N N . ILE A 1 94 ? 11.599 1.136 -9.780 1.00 94.12 94 ILE A N 1
ATOM 732 C CA . ILE A 1 94 ? 10.456 1.971 -9.397 1.00 94.12 94 ILE A CA 1
ATOM 733 C C . ILE A 1 94 ? 9.311 1.086 -8.908 1.00 94.12 94 ILE A C 1
ATOM 735 O O . ILE A 1 94 ? 8.804 1.320 -7.812 1.00 94.12 94 ILE A O 1
ATOM 739 N N . ALA A 1 95 ? 8.957 0.037 -9.654 1.00 93.88 95 ALA A N 1
ATOM 740 C CA . ALA A 1 95 ? 7.888 -0.881 -9.280 1.00 93.88 95 ALA A CA 1
ATOM 741 C C . ALA A 1 95 ? 8.186 -1.600 -7.956 1.00 93.88 95 ALA A C 1
ATOM 743 O O . ALA A 1 95 ? 7.331 -1.657 -7.072 1.00 93.88 95 ALA A O 1
ATOM 744 N N . ALA A 1 96 ? 9.419 -2.078 -7.765 1.00 94.69 96 ALA A N 1
ATOM 745 C CA . ALA A 1 96 ? 9.844 -2.688 -6.509 1.00 94.69 96 ALA A CA 1
ATOM 746 C C . ALA A 1 96 ? 9.725 -1.714 -5.326 1.00 94.69 96 ALA A C 1
ATOM 748 O O . ALA A 1 96 ? 9.266 -2.096 -4.247 1.00 94.69 96 ALA A O 1
ATOM 749 N N . LYS A 1 97 ? 10.093 -0.440 -5.519 1.00 96.25 97 LYS A N 1
ATOM 750 C CA . LYS A 1 97 ? 9.988 0.588 -4.474 1.00 96.25 97 LYS A CA 1
ATOM 751 C C . LYS A 1 97 ? 8.555 1.004 -4.186 1.00 96.25 97 LYS A C 1
ATOM 753 O O . LYS A 1 97 ? 8.206 1.174 -3.019 1.00 96.25 97 LYS A O 1
ATOM 758 N N . GLU A 1 98 ? 7.720 1.128 -5.209 1.00 94.50 98 GLU A N 1
ATOM 759 C CA . GLU A 1 98 ? 6.291 1.384 -5.046 1.00 94.50 98 GLU A CA 1
ATOM 760 C C . GLU A 1 98 ? 5.633 0.269 -4.224 1.00 94.50 98 GLU A C 1
ATOM 762 O O . GLU A 1 98 ? 4.960 0.545 -3.228 1.00 94.50 98 GLU A O 1
ATOM 767 N N . ALA A 1 99 ? 5.910 -0.989 -4.573 1.00 96.06 99 ALA A N 1
ATOM 768 C CA . ALA A 1 99 ? 5.399 -2.151 -3.861 1.00 96.06 99 ALA A CA 1
ATOM 769 C C . ALA A 1 99 ? 5.888 -2.208 -2.401 1.00 96.06 99 ALA A C 1
ATOM 771 O O . ALA A 1 99 ? 5.098 -2.458 -1.487 1.00 96.06 99 ALA A O 1
ATOM 772 N N . GLU A 1 100 ? 7.170 -1.917 -2.153 1.00 95.38 100 GLU A N 1
ATOM 773 C CA . GLU A 1 100 ? 7.751 -1.853 -0.807 1.00 95.38 100 GLU A CA 1
ATOM 774 C C . GLU A 1 100 ? 7.071 -0.777 0.060 1.00 95.38 100 GLU A C 1
ATOM 776 O O . GLU A 1 100 ? 6.681 -1.039 1.205 1.00 95.38 100 GLU A O 1
ATOM 781 N N . ILE A 1 101 ? 6.883 0.431 -0.482 1.00 95.88 101 ILE A N 1
ATOM 782 C CA . ILE A 1 101 ? 6.220 1.541 0.215 1.00 95.88 101 ILE A CA 1
ATOM 783 C C . ILE A 1 101 ? 4.753 1.201 0.495 1.00 95.88 101 ILE A C 1
ATOM 785 O O . ILE A 1 101 ? 4.298 1.372 1.631 1.00 95.88 101 ILE A O 1
ATOM 789 N N . ALA A 1 102 ? 4.023 0.686 -0.498 1.00 95.25 102 ALA A N 1
ATOM 790 C CA . ALA A 1 102 ? 2.625 0.282 -0.354 1.00 95.25 102 ALA A CA 1
ATOM 791 C C . ALA A 1 102 ? 2.458 -0.789 0.735 1.00 95.25 102 ALA A C 1
ATOM 793 O O . ALA A 1 102 ? 1.586 -0.683 1.603 1.00 95.25 102 ALA A O 1
ATOM 794 N N . LEU A 1 103 ? 3.352 -1.781 0.760 1.00 95.00 103 LEU A N 1
ATOM 795 C CA . LEU A 1 103 ? 3.364 -2.822 1.780 1.00 95.00 103 LEU A CA 1
ATOM 796 C C . LEU A 1 103 ? 3.622 -2.250 3.177 1.00 95.00 103 LEU A C 1
ATOM 798 O O . LEU A 1 103 ? 2.926 -2.606 4.131 1.00 95.00 103 LEU A O 1
ATOM 802 N N . ASN A 1 104 ? 4.603 -1.360 3.318 1.00 95.69 104 ASN A N 1
ATOM 803 C CA . ASN A 1 104 ? 4.932 -0.735 4.598 1.00 95.69 104 ASN A CA 1
ATOM 804 C C . ASN A 1 104 ? 3.792 0.151 5.123 1.00 95.69 104 ASN A C 1
ATOM 806 O O . ASN A 1 104 ? 3.469 0.099 6.314 1.00 95.69 104 ASN A O 1
ATOM 810 N N . LEU A 1 105 ? 3.135 0.908 4.242 1.00 93.94 105 LEU A N 1
ATOM 811 C CA . LEU A 1 105 ? 1.949 1.693 4.578 1.00 93.94 105 LEU A CA 1
ATOM 812 C C . LEU A 1 105 ? 0.817 0.784 5.077 1.00 93.94 105 LEU A C 1
ATOM 814 O O . LEU A 1 105 ? 0.283 1.000 6.166 1.00 93.94 105 LEU A O 1
ATOM 818 N N . THR A 1 106 ? 0.497 -0.267 4.322 1.00 93.44 106 THR A N 1
ATOM 819 C CA . THR A 1 106 ? -0.559 -1.226 4.670 1.00 93.44 106 THR A CA 1
ATOM 820 C C . THR A 1 106 ? -0.271 -1.916 6.003 1.00 93.44 106 THR A C 1
ATOM 822 O O . THR A 1 106 ? -1.151 -1.984 6.863 1.00 93.44 106 THR A O 1
ATOM 825 N N . LYS A 1 107 ? 0.977 -2.339 6.245 1.00 94.00 107 LYS A N 1
ATOM 826 C CA . LYS A 1 107 ? 1.409 -2.882 7.544 1.00 94.00 107 LYS A CA 1
ATOM 827 C C . LYS A 1 107 ? 1.184 -1.883 8.682 1.00 94.00 107 LYS A C 1
ATOM 829 O O . LYS A 1 107 ? 0.655 -2.258 9.725 1.00 94.00 107 LYS A O 1
ATOM 834 N N . SER A 1 108 ? 1.546 -0.613 8.491 1.00 95.06 108 SER A N 1
ATOM 835 C CA . SER A 1 108 ? 1.344 0.444 9.4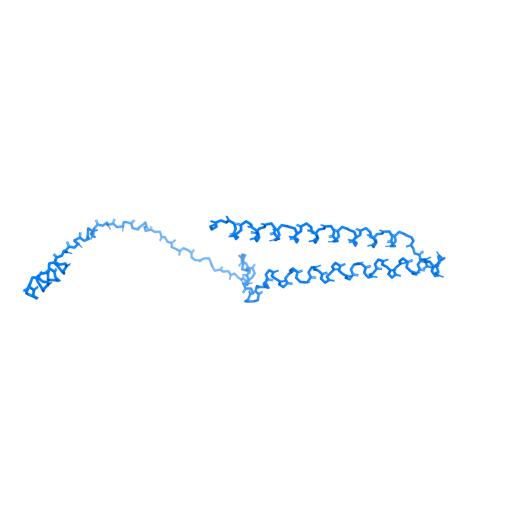93 1.00 95.06 108 SER A CA 1
ATOM 836 C C . SER A 1 108 ? -0.138 0.647 9.831 1.00 95.06 108 SER A C 1
ATOM 838 O O . SER A 1 108 ? -0.505 0.718 11.007 1.00 95.06 108 SER A O 1
ATOM 840 N N . VAL A 1 109 ? -1.007 0.670 8.816 1.00 92.25 109 VAL A N 1
ATOM 841 C CA . VAL A 1 109 ? -2.461 0.794 8.999 1.00 92.25 109 VAL A CA 1
ATOM 842 C C . VAL A 1 109 ? -3.023 -0.411 9.750 1.00 92.25 109 VAL A C 1
ATOM 844 O O . VAL A 1 109 ? -3.713 -0.231 10.752 1.00 92.25 109 VAL A O 1
ATOM 847 N N . ILE A 1 110 ? -2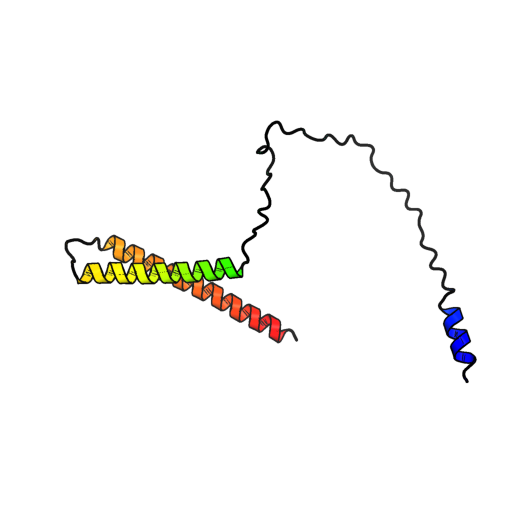.686 -1.634 9.330 1.00 91.75 110 ILE A N 1
ATOM 848 C CA . ILE A 1 110 ? -3.141 -2.866 9.991 1.00 91.75 110 ILE A CA 1
ATOM 849 C C . ILE A 1 110 ? -2.681 -2.901 11.452 1.00 91.75 110 ILE A C 1
ATOM 851 O O . ILE A 1 110 ? -3.481 -3.195 12.338 1.00 91.75 110 ILE A O 1
ATOM 855 N N . ASN A 1 111 ? -1.432 -2.525 11.734 1.00 94.56 111 ASN A N 1
ATOM 856 C CA . ASN A 1 111 ? -0.923 -2.454 13.103 1.00 94.56 111 ASN A CA 1
ATOM 857 C C . ASN A 1 111 ? -1.727 -1.470 13.963 1.00 94.56 111 ASN A C 1
ATOM 859 O O . ASN A 1 111 ? -2.100 -1.807 15.084 1.00 94.56 111 ASN A O 1
ATOM 863 N N . LYS A 1 112 ? -2.049 -0.280 13.440 1.00 93.00 112 LYS A N 1
ATOM 864 C CA . LYS A 1 112 ? -2.897 0.695 14.145 1.00 93.00 112 LYS A CA 1
ATOM 865 C C . LYS A 1 112 ? -4.305 0.158 14.400 1.00 93.00 112 LYS A C 1
ATOM 867 O O . LYS A 1 112 ? -4.836 0.379 15.484 1.00 93.00 112 LYS A O 1
ATOM 872 N N . LEU A 1 113 ? -4.890 -0.571 13.449 1.00 91.19 113 LEU A N 1
ATOM 873 C CA . LEU A 1 113 ? -6.205 -1.197 13.619 1.00 91.19 113 LEU A CA 1
ATOM 874 C C . LEU A 1 113 ? -6.185 -2.284 14.700 1.00 91.19 113 LEU A C 1
ATOM 876 O O . LEU A 1 113 ? -7.077 -2.320 15.543 1.00 91.19 113 LEU A O 1
ATOM 880 N N . ILE A 1 114 ? -5.153 -3.132 14.718 1.00 93.00 114 ILE A N 1
ATOM 881 C CA . ILE A 1 114 ? -4.986 -4.171 15.744 1.00 93.00 114 ILE A CA 1
ATOM 882 C C . ILE A 1 114 ? -4.796 -3.538 17.125 1.00 93.00 114 ILE A C 1
ATOM 884 O O . ILE A 1 114 ? -5.427 -3.974 18.086 1.00 93.00 114 ILE A O 1
ATOM 888 N N . THR A 1 115 ? -3.944 -2.516 17.238 1.00 94.62 115 THR A N 1
ATOM 889 C CA . THR A 1 115 ? -3.725 -1.805 18.504 1.00 94.62 115 THR A CA 1
ATOM 890 C C . THR A 1 115 ? -5.001 -1.123 18.981 1.00 94.62 115 THR A C 1
ATOM 892 O O . THR A 1 115 ? -5.397 -1.340 20.120 1.00 94.62 115 THR A O 1
ATOM 895 N N . GLY A 1 116 ? -5.705 -0.400 18.106 1.00 92.94 116 GLY A N 1
ATOM 896 C CA . GLY A 1 116 ? -6.980 0.229 18.451 1.00 92.94 116 GLY A CA 1
ATOM 897 C C . GLY A 1 116 ? -8.028 -0.794 18.894 1.00 92.94 116 GLY A C 1
ATOM 898 O O . GLY A 1 116 ? -8.711 -0.585 19.890 1.00 92.94 116 GLY A O 1
ATOM 899 N N . TYR A 1 117 ? -8.111 -1.950 18.229 1.00 92.19 117 TYR A N 1
ATOM 900 C CA . TYR A 1 117 ? -8.994 -3.032 18.667 1.00 92.19 117 TYR A CA 1
ATOM 901 C C . TYR A 1 117 ? -8.626 -3.552 20.064 1.00 92.19 117 TYR A C 1
ATOM 903 O O . TYR A 1 117 ? -9.507 -3.717 20.906 1.00 92.19 117 TYR A O 1
ATOM 911 N N . LYS A 1 118 ? -7.330 -3.768 20.334 1.00 92.56 118 LYS A N 1
ATOM 912 C CA . LYS A 1 118 ? -6.835 -4.176 21.659 1.00 92.56 118 LYS A CA 1
ATOM 913 C C . LYS A 1 118 ? -7.156 -3.142 22.739 1.00 92.56 118 LYS A C 1
ATOM 915 O O . LYS A 1 118 ? -7.551 -3.524 23.833 1.00 92.56 118 LYS A O 1
ATOM 920 N N . GLU A 1 119 ? -7.016 -1.854 22.442 1.00 92.88 119 GLU A N 1
ATOM 921 C CA . GLU A 1 119 ? -7.379 -0.775 23.365 1.00 92.88 119 GLU A CA 1
ATOM 922 C C . GLU A 1 119 ? -8.882 -0.785 23.665 1.00 92.88 119 GLU A C 1
ATOM 924 O O . GLU A 1 119 ? -9.266 -0.767 24.830 1.00 92.88 119 GLU A O 1
ATOM 929 N N . LEU A 1 120 ? -9.738 -0.916 22.645 1.00 90.38 120 LEU A N 1
ATOM 930 C CA . LEU A 1 120 ? -11.194 -0.952 22.821 1.00 90.38 120 LEU A CA 1
ATOM 931 C C . LEU A 1 120 ? -11.671 -2.110 23.706 1.00 90.38 120 LEU A C 1
ATOM 933 O O . LEU A 1 120 ? -12.582 -1.921 24.512 1.00 90.38 120 LEU A O 1
ATOM 937 N N . ILE A 1 121 ? -11.075 -3.300 23.579 1.00 90.94 121 ILE A N 1
ATOM 938 C CA . ILE A 1 121 ? -11.439 -4.447 24.427 1.00 90.94 121 ILE A CA 1
ATOM 939 C C . ILE A 1 121 ? -10.864 -4.343 25.846 1.00 90.94 121 ILE A C 1
ATOM 941 O O . ILE A 1 121 ? -11.461 -4.885 26.770 1.00 90.94 121 ILE A O 1
ATOM 945 N N . ASN A 1 122 ? -9.731 -3.655 26.022 1.00 86.50 122 ASN A N 1
ATOM 946 C CA . ASN A 1 122 ? -9.028 -3.535 27.303 1.00 86.50 122 ASN A CA 1
ATOM 947 C C . ASN A 1 122 ? -9.525 -2.358 28.167 1.00 86.50 122 ASN A C 1
ATOM 949 O O . ASN A 1 122 ? -9.092 -2.207 29.303 1.00 86.50 122 ASN A O 1
ATOM 953 N N . ILE A 1 123 ? -10.428 -1.519 27.646 1.00 80.44 123 ILE A N 1
ATOM 954 C CA . ILE A 1 123 ? -11.099 -0.434 28.393 1.00 80.44 123 ILE A CA 1
ATOM 955 C C . ILE A 1 123 ? -12.190 -0.970 29.351 1.00 80.44 123 ILE A C 1
ATOM 957 O O . ILE A 1 123 ? -12.765 -0.200 30.120 1.00 80.44 123 ILE A O 1
ATOM 961 N N . ARG A 1 124 ? -12.489 -2.274 29.320 1.00 54.16 124 ARG A N 1
ATOM 962 C CA . ARG A 1 124 ? -13.564 -2.896 30.103 1.00 54.16 124 ARG A CA 1
ATOM 963 C C . ARG A 1 124 ? -13.090 -3.506 31.417 1.00 54.16 124 ARG A C 1
ATOM 965 O O . ARG A 1 124 ? -12.022 -4.151 31.411 1.00 54.16 124 ARG A O 1
#

pLDDT: mean 77.68, std 16.41, range [46.06, 96.88]